Protein AF-A0A2C7A880-F1 (afdb_monomer_lite)

Organism: NCBI:txid1335062

Foldseek 3Di:
DDDPPDDDDPDDDPPDDDDPVPVVVVVVVCVVADPVSVQVVQLVVQVVCVVVVVDPPPDDSGPPDDDD

Secondary structure (DSSP, 8-state):
-----------PPTTPPPPTT-HHHHHHHHHTS-HHHHHHHHHHHHHHHHHTTSS-TTS-SS--S---

pLDDT: mean 75.26, std 15.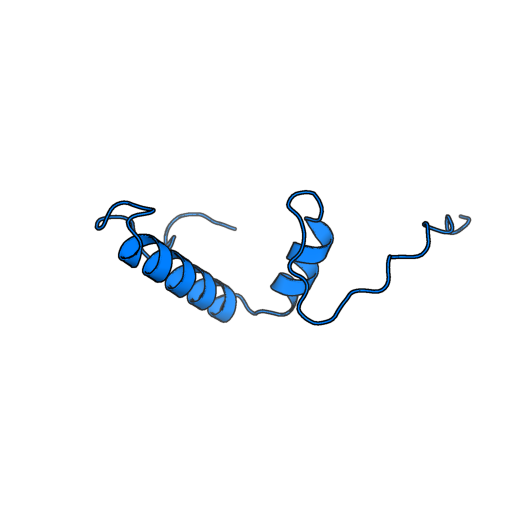37, range [39.5, 94.94]

Radius of gyration: 16.76 Å; chains: 1; bounding box: 31×28×48 Å

Sequence (68 aa):
MARRTTAAEPKRLPGRKPGPDQREELLRIWGHVDDDGRKLILFVARQVAREQGLVSPNTPLLMTDRVF

Structure (mmCIF, N/CA/C/O backbone):
data_AF-A0A2C7A880-F1
#
_entry.id   AF-A0A2C7A880-F1
#
loop_
_atom_site.group_PDB
_atom_site.id
_atom_site.type_symbol
_atom_site.label_atom_id
_atom_site.label_alt_id
_atom_site.label_comp_id
_atom_site.label_asym_id
_atom_site.label_entity_id
_atom_site.label_seq_id
_atom_site.pdbx_PDB_ins_code
_atom_site.Cartn_x
_atom_site.Cartn_y
_atom_site.Cartn_z
_atom_site.occupancy
_atom_site.B_iso_or_equiv
_atom_site.auth_seq_id
_atom_site.auth_comp_id
_atom_site.auth_asym_id
_atom_site.auth_atom_id
_atom_site.pdbx_PDB_model_num
ATOM 1 N N . MET A 1 1 ? 17.612 -11.717 -35.494 1.00 40.75 1 MET A N 1
ATOM 2 C CA . MET A 1 1 ? 16.160 -11.621 -35.229 1.00 40.75 1 MET A CA 1
ATOM 3 C C . MET A 1 1 ? 15.766 -10.155 -35.270 1.00 40.75 1 MET A C 1
ATOM 5 O O . MET A 1 1 ? 16.323 -9.374 -34.511 1.00 40.75 1 MET A O 1
ATOM 9 N N . ALA A 1 2 ? 14.911 -9.764 -36.217 1.00 41.31 2 ALA A N 1
ATOM 10 C CA . ALA A 1 2 ? 14.509 -8.373 -36.400 1.00 41.31 2 ALA A CA 1
ATOM 11 C C . ALA A 1 2 ? 13.703 -7.887 -35.186 1.00 41.31 2 ALA A C 1
ATOM 13 O O . ALA A 1 2 ? 12.723 -8.518 -34.788 1.00 41.31 2 ALA A O 1
ATOM 14 N N . ARG A 1 3 ? 14.138 -6.774 -34.588 1.00 47.84 3 ARG A N 1
ATOM 15 C CA . ARG A 1 3 ? 13.436 -6.083 -33.505 1.00 47.84 3 ARG A CA 1
ATOM 16 C C . ARG A 1 3 ? 12.117 -5.573 -34.086 1.00 47.84 3 ARG A C 1
ATOM 18 O O . ARG A 1 3 ? 12.126 -4.625 -34.863 1.00 47.84 3 ARG A O 1
ATOM 25 N N . ARG A 1 4 ? 11.002 -6.240 -33.764 1.00 48.00 4 ARG A N 1
ATOM 26 C CA . ARG A 1 4 ? 9.652 -5.722 -34.029 1.00 48.00 4 ARG A CA 1
ATOM 27 C C . ARG A 1 4 ? 9.610 -4.298 -33.480 1.00 48.00 4 ARG A C 1
ATOM 29 O O . ARG A 1 4 ? 9.801 -4.107 -32.282 1.00 48.00 4 ARG A O 1
ATOM 36 N N . THR A 1 5 ? 9.410 -3.320 -34.354 1.00 48.16 5 THR A N 1
ATOM 37 C CA . THR A 1 5 ? 9.121 -1.938 -33.980 1.00 48.16 5 THR A CA 1
ATOM 38 C C . THR A 1 5 ? 7.767 -1.965 -33.282 1.00 48.16 5 THR A C 1
ATOM 40 O O . THR A 1 5 ? 6.718 -1.986 -33.922 1.00 48.16 5 THR A O 1
ATOM 43 N N . THR A 1 6 ? 7.787 -2.112 -31.961 1.00 49.31 6 THR A N 1
ATOM 44 C CA . THR A 1 6 ? 6.597 -1.985 -31.130 1.00 49.31 6 THR A CA 1
ATOM 45 C C . THR A 1 6 ? 6.067 -0.569 -31.310 1.00 49.31 6 THR A C 1
ATOM 47 O O . THR A 1 6 ? 6.848 0.383 -31.370 1.00 49.31 6 THR A O 1
ATOM 50 N N . ALA A 1 7 ? 4.749 -0.455 -31.488 1.00 56.50 7 ALA A N 1
ATOM 51 C CA . ALA A 1 7 ? 4.040 0.813 -31.601 1.00 56.50 7 ALA A CA 1
ATOM 52 C C . ALA A 1 7 ? 4.598 1.823 -30.591 1.00 56.50 7 ALA A C 1
ATOM 54 O O . ALA A 1 7 ? 4.876 1.442 -29.454 1.00 56.50 7 ALA A O 1
ATOM 55 N N . ALA A 1 8 ? 4.805 3.070 -31.029 1.00 56.88 8 ALA A N 1
ATOM 56 C CA . ALA A 1 8 ? 5.372 4.129 -30.203 1.00 56.88 8 ALA A CA 1
ATOM 57 C C . ALA A 1 8 ? 4.716 4.112 -28.818 1.00 56.88 8 ALA A C 1
ATOM 59 O O . ALA A 1 8 ? 3.503 4.312 -28.713 1.00 56.88 8 ALA A O 1
ATOM 60 N N . GLU A 1 9 ? 5.501 3.813 -27.778 1.00 60.16 9 GLU A N 1
ATOM 61 C CA . GLU A 1 9 ? 4.979 3.791 -26.418 1.00 60.16 9 GLU A CA 1
ATOM 62 C C . GLU A 1 9 ? 4.368 5.168 -26.135 1.00 60.16 9 GLU A C 1
ATOM 64 O O . GLU A 1 9 ? 5.047 6.189 -26.312 1.00 60.16 9 GLU A O 1
ATOM 69 N N . PRO A 1 10 ? 3.077 5.236 -25.768 1.00 65.00 10 PRO A N 1
ATOM 70 C CA . PRO A 1 10 ? 2.409 6.506 -25.564 1.00 65.00 10 PRO A CA 1
ATOM 71 C C . PRO A 1 10 ? 3.172 7.302 -24.508 1.00 65.00 10 PRO A C 1
ATOM 73 O O . PRO A 1 10 ? 3.432 6.817 -23.404 1.00 65.00 10 PRO A O 1
ATOM 76 N N . LYS A 1 11 ? 3.556 8.535 -24.863 1.00 68.69 11 LYS A N 1
ATOM 77 C CA . LYS A 1 11 ? 4.318 9.426 -23.986 1.00 68.69 11 LYS A CA 1
ATOM 78 C C . LYS A 1 11 ? 3.583 9.556 -22.652 1.00 68.69 11 LYS A C 1
ATOM 80 O O . LYS A 1 11 ? 2.475 10.087 -22.590 1.00 68.69 1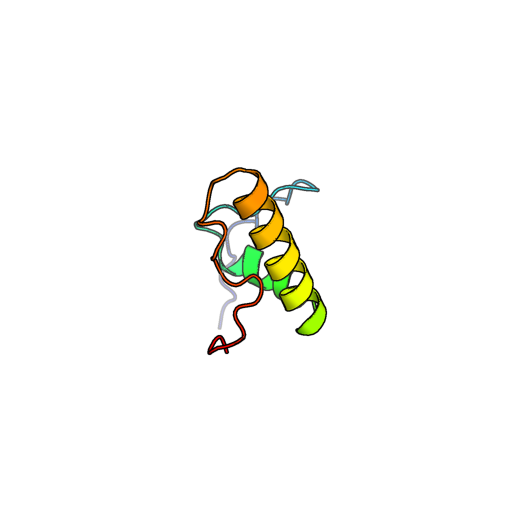1 LYS A O 1
ATOM 85 N N . ARG A 1 12 ? 4.202 9.050 -21.583 1.00 69.31 12 ARG A N 1
ATOM 86 C CA . ARG A 1 12 ? 3.597 9.026 -20.250 1.00 69.31 12 ARG A CA 1
ATOM 87 C C . ARG A 1 12 ? 3.372 10.454 -19.757 1.00 69.31 12 ARG A C 1
ATOM 89 O O . ARG A 1 12 ? 4.315 11.239 -19.668 1.00 69.31 12 ARG A O 1
ATOM 96 N N . LEU A 1 13 ? 2.131 10.771 -19.396 1.00 75.19 13 LEU A N 1
ATOM 97 C CA . LEU A 1 13 ? 1.825 12.004 -18.678 1.00 75.19 13 LEU A CA 1
ATOM 98 C C . LEU A 1 13 ? 2.370 11.895 -17.240 1.00 75.19 13 LEU A C 1
ATOM 100 O O . LEU A 1 13 ? 2.106 10.884 -16.575 1.00 75.19 13 LEU A O 1
ATOM 104 N N . PRO A 1 14 ? 3.127 12.890 -16.743 1.00 75.06 14 PRO A N 1
ATOM 105 C CA . PRO A 1 14 ? 3.584 12.908 -15.356 1.00 75.06 14 PRO A CA 1
ATOM 106 C C . PRO A 1 14 ? 2.411 12.735 -14.382 1.00 75.06 14 PRO A C 1
ATOM 108 O O . PRO A 1 14 ? 1.360 13.344 -14.555 1.00 75.06 14 PRO A O 1
ATOM 111 N N . GLY A 1 15 ? 2.570 11.872 -13.376 1.00 72.06 15 GLY A N 1
ATOM 112 C CA . GLY A 1 15 ? 1.535 11.620 -12.364 1.00 72.06 15 GLY A CA 1
ATOM 113 C C . GLY A 1 15 ? 0.387 10.693 -12.792 1.00 72.06 15 GLY A C 1
ATOM 114 O O . GLY A 1 15 ? -0.442 10.339 -11.953 1.00 72.06 15 GLY A O 1
ATOM 115 N N . ARG A 1 16 ? 0.338 10.233 -14.052 1.00 83.56 16 ARG A N 1
ATOM 116 C CA . ARG A 1 16 ? -0.678 9.266 -14.493 1.00 83.56 16 ARG A CA 1
ATOM 117 C C . ARG A 1 16 ? -0.494 7.919 -13.785 1.00 83.56 16 ARG A C 1
ATOM 119 O O . ARG A 1 16 ? 0.584 7.313 -13.851 1.00 83.56 16 ARG A O 1
ATOM 126 N N . LYS A 1 17 ? -1.564 7.436 -13.146 1.00 82.56 17 LYS A N 1
ATOM 127 C CA . LYS A 1 17 ? -1.632 6.075 -12.598 1.00 82.56 17 LYS A CA 1
ATOM 128 C C . LYS A 1 17 ? -1.831 5.063 -13.742 1.00 82.56 17 LYS A C 1
ATOM 130 O O . LYS A 1 17 ? -2.595 5.369 -14.658 1.00 82.56 17 LYS A O 1
ATOM 135 N N . PRO A 1 18 ? -1.163 3.896 -13.716 1.00 84.88 18 PRO A N 1
ATOM 136 C CA . PRO A 1 18 ? -1.419 2.828 -14.682 1.00 84.88 18 PRO A CA 1
ATOM 137 C C . PRO A 1 18 ? -2.882 2.369 -14.637 1.00 84.88 18 PRO A C 1
ATOM 139 O O . PRO A 1 18 ? -3.486 2.329 -13.563 1.00 84.88 18 PRO A O 1
ATOM 142 N N . GLY A 1 19 ? -3.431 2.021 -15.798 1.00 82.62 19 GLY A N 1
ATOM 143 C CA . GLY A 1 19 ? -4.720 1.346 -15.928 1.00 82.62 19 GLY A CA 1
ATOM 144 C C . GLY A 1 19 ? -4.661 -0.127 -15.494 1.00 82.62 19 GLY A C 1
ATOM 145 O O . GLY A 1 19 ? -3.571 -0.679 -15.314 1.00 82.62 19 GLY A O 1
ATOM 146 N N . PRO A 1 20 ? -5.823 -0.785 -15.327 1.00 79.62 20 PRO A N 1
ATOM 147 C CA . PRO A 1 20 ? -5.906 -2.178 -14.874 1.00 79.62 20 PRO A CA 1
ATOM 148 C C . PRO A 1 20 ? -5.287 -3.186 -15.858 1.00 79.62 20 PRO A C 1
ATOM 150 O O . PRO A 1 20 ? -4.820 -4.245 -15.449 1.00 79.62 20 PRO A O 1
ATOM 153 N N . ASP A 1 21 ? -5.240 -2.849 -17.144 1.00 84.44 21 ASP A N 1
ATOM 154 C CA . ASP A 1 21 ? -4.618 -3.608 -18.231 1.00 84.44 21 ASP A CA 1
ATOM 155 C C . ASP A 1 21 ? -3.096 -3.386 -18.337 1.00 84.44 21 ASP A C 1
ATOM 157 O O . ASP A 1 21 ? -2.397 -4.114 -19.039 1.00 84.44 21 ASP A O 1
ATOM 161 N N . GLN A 1 22 ? -2.543 -2.421 -17.597 1.00 83.25 22 GLN A N 1
ATOM 162 C CA . GLN A 1 22 ? -1.146 -1.992 -17.709 1.00 83.25 22 GLN A CA 1
ATOM 163 C C . GLN A 1 22 ? -0.263 -2.575 -16.603 1.00 83.25 22 GLN A C 1
ATOM 165 O O . GLN A 1 22 ? 0.492 -1.868 -15.925 1.00 83.25 22 GLN A O 1
ATOM 170 N N . ARG A 1 23 ? -0.346 -3.896 -16.421 1.00 81.50 23 ARG A N 1
ATOM 171 C CA . ARG A 1 23 ? 0.381 -4.625 -15.371 1.00 81.50 23 ARG A CA 1
ATOM 172 C C . ARG A 1 23 ? 1.897 -4.418 -15.435 1.00 81.50 23 ARG A C 1
ATOM 174 O O . ARG A 1 23 ? 2.529 -4.270 -14.396 1.00 81.50 23 ARG A O 1
ATOM 181 N N . GLU A 1 24 ? 2.489 -4.403 -16.624 1.00 82.19 24 GLU A N 1
ATOM 182 C CA . GLU A 1 24 ? 3.940 -4.228 -16.790 1.00 82.19 24 GLU A CA 1
ATOM 183 C C . GLU A 1 24 ? 4.409 -2.832 -16.358 1.00 82.19 24 GLU A C 1
ATOM 185 O O . GLU A 1 24 ? 5.431 -2.697 -15.684 1.00 82.19 24 GLU A O 1
ATOM 190 N N . GLU A 1 25 ? 3.628 -1.789 -16.664 1.00 82.50 25 GLU A N 1
ATOM 191 C CA . GLU A 1 25 ? 3.907 -0.422 -16.206 1.00 82.50 25 GLU A CA 1
ATOM 192 C C . GLU A 1 25 ? 3.807 -0.334 -14.679 1.00 82.50 25 GLU A C 1
ATOM 194 O O . GLU A 1 25 ? 4.674 0.261 -14.034 1.00 82.50 25 GLU A O 1
ATOM 199 N N . LEU A 1 26 ? 2.782 -0.968 -14.098 1.00 80.62 26 LEU A N 1
ATOM 200 C CA . LEU A 1 26 ? 2.627 -1.073 -12.652 1.00 80.62 26 LEU A CA 1
ATOM 201 C C . LEU A 1 26 ? 3.850 -1.749 -12.022 1.00 80.62 26 LEU A C 1
ATOM 203 O O . LEU A 1 26 ? 4.460 -1.176 -11.124 1.00 80.62 26 LEU A O 1
ATOM 207 N N . LEU A 1 27 ? 4.260 -2.916 -12.523 1.00 78.81 27 LEU A N 1
ATOM 208 C CA . LEU A 1 27 ? 5.424 -3.636 -12.005 1.00 78.81 27 LEU A CA 1
ATOM 209 C C . LEU A 1 27 ? 6.721 -2.842 -12.140 1.00 78.81 27 LEU A C 1
ATOM 211 O O . LEU A 1 27 ? 7.538 -2.879 -11.230 1.00 78.81 27 LEU A O 1
ATOM 215 N N . ARG A 1 28 ? 6.905 -2.081 -13.221 1.00 81.75 28 ARG A N 1
ATOM 216 C CA . ARG A 1 28 ? 8.073 -1.206 -13.377 1.00 81.75 28 ARG A CA 1
ATOM 217 C C . ARG A 1 28 ? 8.111 -0.111 -12.312 1.00 81.75 28 ARG A C 1
ATOM 219 O O . ARG A 1 28 ? 9.163 0.144 -11.743 1.00 81.75 28 ARG A O 1
ATOM 226 N N . ILE A 1 29 ? 6.972 0.519 -12.016 1.00 77.69 29 ILE A N 1
ATOM 227 C CA . ILE A 1 29 ? 6.872 1.541 -10.961 1.00 77.69 29 ILE A CA 1
ATOM 228 C C . ILE A 1 29 ? 7.158 0.923 -9.588 1.00 77.69 29 ILE A C 1
ATOM 230 O O . ILE A 1 29 ? 7.916 1.489 -8.805 1.00 77.69 29 ILE A O 1
ATOM 234 N N . TRP A 1 30 ? 6.587 -0.250 -9.317 1.00 75.88 30 TRP A N 1
ATOM 235 C CA . TRP A 1 30 ? 6.775 -0.972 -8.057 1.00 75.88 30 TRP A CA 1
ATOM 236 C C . TRP A 1 30 ? 8.173 -1.584 -7.909 1.00 75.88 30 TRP A C 1
ATOM 238 O O . TRP A 1 30 ? 8.659 -1.723 -6.790 1.00 75.88 30 TRP A O 1
ATOM 248 N N . GLY A 1 31 ? 8.842 -1.902 -9.018 1.00 77.31 31 GLY A N 1
ATOM 249 C CA . GLY A 1 31 ? 10.202 -2.439 -9.044 1.00 77.31 31 GLY A CA 1
ATOM 250 C C . GLY A 1 31 ? 11.268 -1.442 -8.590 1.00 77.31 31 GLY A C 1
ATOM 251 O O . GLY A 1 31 ? 12.364 -1.857 -8.232 1.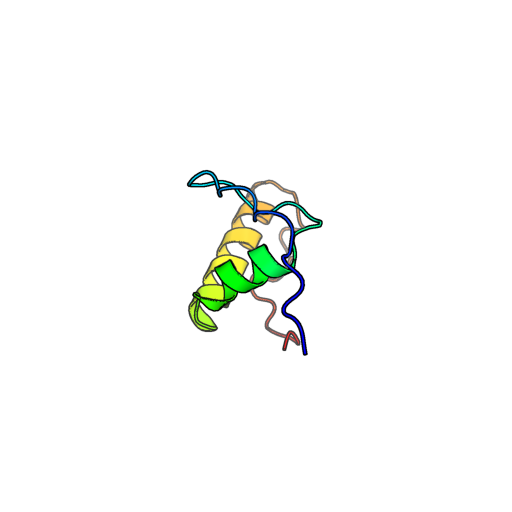00 77.31 31 GLY A O 1
ATOM 252 N N . HIS A 1 32 ? 10.950 -0.143 -8.555 1.00 79.06 32 HIS A N 1
ATOM 253 C CA . HIS A 1 32 ? 11.820 0.885 -7.973 1.00 79.06 32 HIS A CA 1
ATOM 254 C C . HIS A 1 32 ? 11.702 0.995 -6.448 1.00 79.06 32 HIS A C 1
ATOM 256 O O . HIS A 1 32 ? 12.519 1.670 -5.828 1.00 79.06 32 HIS A O 1
ATOM 262 N N . VAL A 1 33 ? 10.687 0.367 -5.851 1.00 80.75 33 VAL A N 1
ATOM 263 C CA . VAL A 1 33 ? 10.485 0.341 -4.402 1.00 80.75 33 VAL A CA 1
ATOM 264 C C . VAL A 1 33 ? 11.077 -0.959 -3.870 1.00 80.75 33 VAL A C 1
ATOM 266 O O . VAL A 1 33 ? 10.801 -2.034 -4.415 1.00 80.75 33 VAL A O 1
ATOM 269 N N . ASP A 1 34 ? 11.894 -0.865 -2.827 1.00 82.62 34 ASP A N 1
ATOM 270 C CA . ASP A 1 34 ? 12.398 -2.028 -2.102 1.00 82.62 34 ASP A CA 1
ATOM 271 C C . ASP A 1 34 ? 11.267 -2.759 -1.359 1.00 82.62 34 ASP A C 1
ATOM 273 O O . ASP A 1 34 ? 10.130 -2.288 -1.264 1.00 82.62 34 ASP A O 1
ATOM 277 N N . ASP A 1 35 ? 11.547 -3.960 -0.860 1.00 81.44 35 ASP A N 1
ATOM 278 C CA . ASP A 1 35 ? 10.508 -4.792 -0.248 1.00 81.44 35 ASP A CA 1
ATOM 279 C C . ASP A 1 35 ? 9.886 -4.135 0.995 1.00 81.44 35 ASP A C 1
ATOM 281 O O . ASP A 1 35 ? 8.678 -4.257 1.220 1.00 81.44 35 ASP A O 1
ATOM 285 N N . ASP A 1 36 ? 10.670 -3.391 1.775 1.00 83.00 36 ASP A N 1
ATOM 286 C CA . ASP A 1 36 ? 10.175 -2.702 2.968 1.00 83.00 36 ASP A CA 1
ATOM 287 C C . ASP A 1 36 ? 9.332 -1.472 2.619 1.00 83.00 36 ASP A C 1
ATOM 289 O O . ASP A 1 36 ? 8.254 -1.278 3.192 1.00 83.00 36 ASP A O 1
ATOM 293 N N . GLY A 1 37 ? 9.724 -0.703 1.603 1.00 83.31 37 GLY A N 1
ATOM 294 C CA . GLY A 1 37 ? 8.904 0.367 1.051 1.00 83.31 37 GLY A CA 1
ATOM 295 C C . GLY A 1 37 ? 7.579 -0.155 0.492 1.00 83.31 37 GLY A C 1
ATOM 296 O O . GLY A 1 37 ? 6.531 0.452 0.722 1.00 83.31 37 GLY A O 1
ATOM 297 N N . ARG A 1 38 ? 7.570 -1.322 -0.170 1.00 82.50 38 ARG A N 1
ATOM 298 C CA . ARG A 1 38 ? 6.325 -1.948 -0.656 1.00 82.50 38 ARG A CA 1
ATOM 299 C C . ARG A 1 38 ? 5.398 -2.331 0.493 1.00 82.50 38 ARG A C 1
ATOM 301 O O . ARG A 1 38 ? 4.202 -2.049 0.417 1.00 82.50 38 ARG A O 1
ATOM 308 N N . LYS A 1 39 ? 5.926 -2.928 1.566 1.00 82.31 39 LYS A N 1
ATOM 309 C CA . LYS A 1 39 ? 5.142 -3.254 2.772 1.00 82.31 39 LYS A CA 1
ATOM 310 C C . LYS A 1 39 ? 4.538 -1.999 3.398 1.00 82.31 39 LYS A C 1
ATOM 312 O O . LYS A 1 39 ? 3.362 -2.015 3.755 1.00 82.31 39 LYS A O 1
ATOM 317 N N . LEU A 1 40 ? 5.307 -0.912 3.489 1.00 84.62 40 LEU A N 1
ATOM 318 C CA . LEU A 1 40 ? 4.833 0.356 4.042 1.00 84.62 40 LEU A CA 1
ATOM 319 C C . LEU A 1 40 ? 3.703 0.961 3.196 1.00 84.62 40 LEU A C 1
ATOM 321 O O . LEU A 1 40 ? 2.683 1.380 3.740 1.00 84.62 40 LEU A O 1
ATOM 325 N N . ILE A 1 41 ? 3.839 0.952 1.867 1.00 84.62 41 ILE A N 1
ATOM 326 C CA . ILE A 1 41 ? 2.792 1.432 0.952 1.00 84.62 41 ILE A CA 1
ATOM 327 C C . ILE A 1 41 ? 1.515 0.599 1.102 1.00 84.62 41 ILE A C 1
ATOM 329 O O . ILE A 1 41 ? 0.424 1.162 1.186 1.00 84.62 41 ILE A O 1
ATOM 333 N N . LEU A 1 42 ? 1.635 -0.731 1.167 1.00 83.56 42 LEU A N 1
ATOM 334 C CA . LEU A 1 42 ? 0.491 -1.627 1.364 1.00 83.56 42 LEU A CA 1
ATOM 335 C C . LEU A 1 42 ? -0.187 -1.398 2.717 1.00 83.56 42 LEU A C 1
ATOM 337 O O . LEU A 1 42 ? -1.416 -1.345 2.777 1.00 83.56 42 LEU A O 1
ATOM 341 N N . PHE A 1 43 ? 0.601 -1.207 3.776 1.00 86.94 43 PHE A N 1
ATOM 342 C CA . PHE A 1 43 ? 0.100 -0.864 5.102 1.00 86.94 43 PHE A CA 1
ATOM 343 C C . PHE A 1 43 ? -0.724 0.427 5.061 1.00 86.94 43 PHE A C 1
ATOM 345 O O . PHE A 1 43 ? -1.877 0.434 5.489 1.00 86.94 43 PHE A O 1
ATOM 352 N N . VAL A 1 44 ? -0.173 1.502 4.486 1.00 88.62 44 VAL A N 1
ATOM 353 C CA . VAL A 1 44 ? -0.859 2.800 4.382 1.00 88.62 44 VAL A CA 1
ATOM 354 C C . VAL A 1 44 ? -2.124 2.691 3.531 1.00 88.62 44 VAL A C 1
ATOM 356 O O . VAL A 1 44 ? -3.184 3.147 3.951 1.00 88.62 44 VAL A O 1
ATOM 359 N N . ALA A 1 45 ? -2.059 2.035 2.369 1.00 87.19 45 ALA A N 1
ATOM 360 C CA . ALA A 1 45 ? -3.226 1.842 1.509 1.00 87.19 45 ALA A CA 1
ATOM 361 C C . ALA A 1 45 ? -4.352 1.081 2.230 1.00 87.19 45 ALA A C 1
ATOM 363 O O . ALA A 1 45 ? -5.526 1.436 2.106 1.00 87.19 45 ALA A O 1
ATOM 364 N N . ARG A 1 46 ? -4.003 0.058 3.021 1.00 87.62 46 ARG A N 1
ATOM 365 C CA . ARG A 1 46 ? -4.974 -0.713 3.803 1.00 87.62 46 ARG A CA 1
ATOM 366 C C . ARG A 1 46 ? -5.568 0.099 4.955 1.00 87.62 46 ARG A C 1
ATOM 368 O O . ARG A 1 46 ? -6.764 -0.039 5.205 1.00 87.62 46 ARG A O 1
ATOM 375 N N . GLN A 1 47 ? -4.779 0.940 5.625 1.00 89.75 47 GLN A N 1
ATOM 376 C CA . GLN A 1 47 ? -5.283 1.853 6.657 1.00 89.75 47 GLN A CA 1
ATOM 377 C C . GLN A 1 47 ? -6.309 2.829 6.095 1.00 89.75 47 GLN A C 1
ATOM 379 O O . GLN A 1 47 ? -7.426 2.900 6.597 1.00 89.75 47 GLN A O 1
ATOM 384 N N . VAL A 1 48 ? -5.974 3.490 4.986 1.00 91.25 48 VAL A N 1
ATOM 385 C CA . VAL A 1 48 ? -6.884 4.427 4.316 1.00 91.25 48 VAL A CA 1
ATOM 386 C C . VAL A 1 48 ? -8.185 3.728 3.909 1.00 91.25 48 VAL A C 1
ATOM 388 O O . VAL A 1 48 ? -9.271 4.262 4.114 1.00 91.25 48 VAL A O 1
ATOM 391 N N . ALA A 1 49 ? -8.108 2.497 3.392 1.00 89.31 49 ALA A N 1
ATOM 392 C CA . ALA A 1 49 ? -9.301 1.720 3.059 1.00 89.31 49 ALA A CA 1
ATOM 393 C C . ALA A 1 49 ? -10.175 1.404 4.288 1.00 89.31 49 ALA A C 1
ATOM 395 O O . ALA A 1 49 ? -11.400 1.400 4.175 1.00 89.31 49 ALA A O 1
ATOM 396 N N . ARG A 1 50 ? -9.575 1.148 5.460 1.00 90.38 50 ARG A N 1
ATOM 397 C CA . ARG A 1 50 ? -10.316 0.937 6.717 1.00 90.38 50 ARG A CA 1
ATOM 398 C C . ARG A 1 50 ? -11.003 2.210 7.188 1.00 90.38 50 ARG A C 1
ATOM 400 O O . ARG A 1 50 ? -12.174 2.155 7.542 1.00 90.38 50 ARG A O 1
ATOM 407 N N . GLU A 1 51 ? -10.293 3.334 7.177 1.00 92.19 51 GLU A N 1
ATOM 408 C CA . GLU A 1 51 ? -10.838 4.644 7.560 1.00 92.19 51 GLU A CA 1
ATOM 409 C C . GLU A 1 51 ? -12.029 5.041 6.680 1.00 92.19 51 GLU A C 1
ATOM 411 O O . GLU A 1 51 ? -12.988 5.637 7.160 1.00 92.19 51 GLU A O 1
ATOM 416 N N . GLN A 1 52 ? -12.006 4.643 5.406 1.00 94.94 52 GLN A N 1
ATOM 417 C CA . GLN A 1 52 ? -13.098 4.862 4.455 1.00 94.94 52 GLN A CA 1
ATOM 418 C C . GLN A 1 52 ? -14.213 3.804 4.525 1.00 94.94 52 GLN A C 1
ATOM 420 O O . GLN A 1 52 ? -15.172 3.883 3.760 1.00 94.94 52 GLN A O 1
ATOM 425 N N . GLY A 1 53 ? -14.098 2.792 5.391 1.00 92.56 53 GLY A N 1
ATOM 426 C CA . GLY A 1 53 ? -15.075 1.703 5.494 1.00 92.56 53 GLY A CA 1
ATOM 427 C C . GLY A 1 53 ? -15.109 0.758 4.286 1.00 92.56 53 GLY A C 1
ATOM 428 O O . GLY A 1 53 ? -16.052 -0.014 4.141 1.00 92.56 53 GLY A O 1
ATOM 429 N N . LEU A 1 54 ? -14.089 0.788 3.421 1.00 89.94 54 LEU A N 1
ATOM 430 C CA . LEU A 1 54 ? -13.983 -0.076 2.237 1.00 89.94 54 LEU A CA 1
ATOM 431 C C . LEU A 1 54 ? -13.582 -1.515 2.588 1.00 89.94 54 LEU A C 1
ATOM 433 O O . LEU A 1 54 ? -13.739 -2.425 1.776 1.00 89.94 54 LEU A O 1
ATOM 437 N N . VAL A 1 55 ? -13.037 -1.729 3.787 1.00 86.88 55 VAL A N 1
ATOM 438 C CA . VAL A 1 55 ? -12.692 -3.048 4.331 1.00 86.88 55 VAL A CA 1
ATOM 439 C C . VAL A 1 55 ? -13.053 -3.114 5.815 1.00 86.88 55 VAL A C 1
ATOM 441 O O . VAL A 1 55 ? -13.145 -2.087 6.486 1.00 86.88 55 VAL A O 1
ATOM 444 N N . SER A 1 56 ? -13.226 -4.328 6.347 1.00 88.81 56 SER A N 1
ATOM 445 C CA . SER A 1 56 ? -13.557 -4.539 7.764 1.00 88.81 56 SER A CA 1
ATOM 446 C C . SER A 1 56 ? -12.523 -3.881 8.696 1.00 88.81 56 SER A C 1
ATOM 448 O O . SER A 1 56 ? -11.321 -3.991 8.424 1.00 88.81 56 SER A O 1
ATOM 450 N N . PRO A 1 57 ? -12.933 -3.286 9.834 1.00 86.62 57 PRO A N 1
ATOM 451 C CA . PRO A 1 57 ? -12.009 -2.762 10.843 1.00 86.62 57 PRO A CA 1
ATOM 452 C C . PRO A 1 57 ? -11.043 -3.815 11.399 1.00 86.62 57 PRO A C 1
ATOM 454 O O . PRO A 1 57 ? -9.951 -3.474 11.836 1.00 86.62 57 PRO A O 1
ATOM 457 N N . ASN A 1 58 ? -11.410 -5.096 11.340 1.00 86.94 58 ASN A N 1
ATOM 458 C CA . ASN A 1 58 ? -10.561 -6.196 11.799 1.00 86.94 58 ASN A CA 1
ATOM 459 C C . ASN A 1 58 ? -9.637 -6.737 10.696 1.00 86.94 58 ASN A C 1
ATOM 461 O O . ASN A 1 58 ? -8.939 -7.725 10.909 1.00 86.94 58 ASN A O 1
ATOM 465 N N . THR A 1 59 ? -9.627 -6.117 9.510 1.00 83.94 59 THR A N 1
ATOM 466 C CA . THR A 1 59 ? -8.742 -6.526 8.414 1.00 83.94 59 THR A CA 1
ATOM 467 C C . THR A 1 59 ? -7.281 -6.297 8.819 1.00 83.94 59 THR A 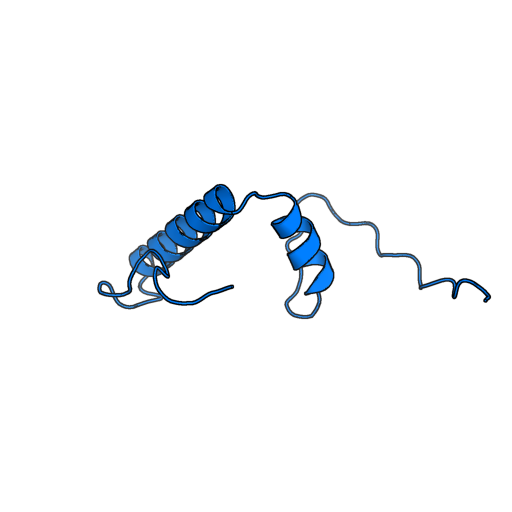C 1
ATOM 469 O O . THR A 1 59 ? -6.923 -5.161 9.163 1.00 83.94 59 THR A O 1
ATOM 472 N N . PRO A 1 60 ? -6.417 -7.330 8.743 1.00 83.75 60 PRO A N 1
ATOM 473 C CA . PRO A 1 60 ? -4.987 -7.179 8.968 1.00 83.75 60 PRO A CA 1
ATOM 474 C C . PRO A 1 60 ? -4.380 -6.122 8.045 1.00 83.75 60 PRO A C 1
ATOM 476 O O . PRO A 1 60 ? -4.698 -6.034 6.858 1.00 83.75 60 PRO A O 1
ATOM 479 N N . LEU A 1 61 ? -3.504 -5.303 8.617 1.00 78.94 61 LEU A N 1
ATOM 480 C CA . LEU A 1 61 ? -2.918 -4.142 7.943 1.00 78.94 61 LEU A CA 1
ATOM 481 C C . LEU A 1 61 ? -1.725 -4.517 7.075 1.00 78.94 61 LEU A C 1
ATOM 483 O O . LEU A 1 61 ? -1.540 -3.981 5.987 1.00 78.94 61 LEU A O 1
ATOM 487 N N . LEU A 1 62 ? -0.949 -5.479 7.557 1.00 72.81 62 LEU A N 1
ATOM 488 C CA . LEU A 1 62 ? 0.098 -6.141 6.808 1.00 72.81 62 LEU A CA 1
ATOM 489 C C . LEU A 1 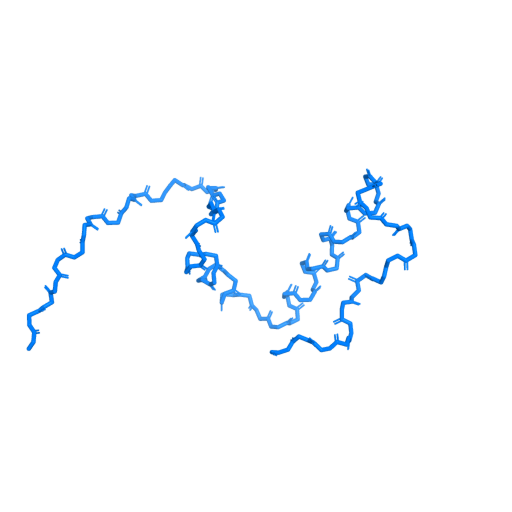62 ? -0.409 -7.522 6.406 1.00 72.81 62 LEU A C 1
ATOM 491 O O . LEU A 1 62 ? -0.941 -8.259 7.235 1.00 72.81 62 LEU A 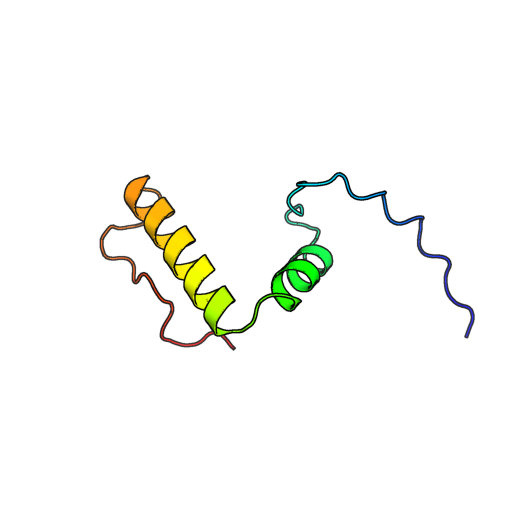O 1
ATOM 495 N N . MET A 1 63 ? -0.215 -7.884 5.139 1.00 64.31 63 MET A N 1
ATOM 496 C CA . MET A 1 63 ? -0.253 -9.287 4.738 1.00 64.31 63 MET A CA 1
ATOM 497 C C . MET A 1 63 ? 1.053 -9.911 5.233 1.00 64.31 63 MET A C 1
ATOM 499 O O . MET A 1 63 ? 2.058 -9.901 4.534 1.00 64.31 63 MET A O 1
ATOM 503 N N . THR A 1 64 ? 1.071 -10.357 6.489 1.00 56.25 64 THR A N 1
ATOM 504 C CA . THR A 1 64 ? 2.228 -11.048 7.081 1.00 56.25 64 THR A CA 1
ATOM 505 C C . THR A 1 64 ? 2.331 -12.497 6.621 1.00 56.25 64 THR A C 1
ATOM 507 O O . THR A 1 64 ? 3.364 -13.122 6.828 1.00 56.25 64 THR A O 1
ATOM 510 N N . ASP A 1 65 ? 1.286 -13.021 5.980 1.00 44.16 65 ASP A N 1
ATOM 511 C CA . ASP A 1 65 ? 1.246 -14.389 5.488 1.00 44.16 65 ASP A CA 1
ATOM 512 C C . ASP A 1 65 ? 1.100 -14.413 3.958 1.00 44.16 65 ASP A C 1
ATOM 514 O O . ASP A 1 65 ? 0.047 -14.094 3.404 1.00 44.16 65 ASP A O 1
ATOM 518 N N . ARG A 1 66 ? 2.183 -14.854 3.303 1.00 40.66 66 ARG A N 1
ATOM 519 C CA . ARG A 1 66 ? 2.222 -15.461 1.958 1.00 40.66 66 ARG A CA 1
ATOM 520 C C . ARG A 1 66 ? 1.982 -14.571 0.733 1.00 40.66 66 ARG A C 1
ATOM 522 O O . ARG A 1 66 ? 1.105 -14.870 -0.074 1.00 40.66 66 ARG A O 1
ATOM 529 N N . VAL A 1 67 ? 2.833 -13.572 0.500 1.00 42.53 67 VAL A N 1
ATOM 530 C CA . VAL A 1 67 ? 3.000 -13.030 -0.863 1.00 42.53 67 VAL A CA 1
ATOM 531 C C . VAL A 1 67 ? 4.489 -12.859 -1.187 1.00 42.53 67 VAL A C 1
ATOM 533 O O . VAL A 1 67 ? 5.068 -11.807 -0.928 1.00 42.53 67 VAL A O 1
ATOM 536 N N . PHE A 1 68 ? 5.083 -13.921 -1.735 1.00 39.50 68 PHE A N 1
ATOM 537 C CA . PHE A 1 68 ? 6.155 -13.860 -2.732 1.00 39.50 68 PHE A CA 1
ATOM 538 C C . PHE A 1 68 ? 5.611 -14.507 -4.005 1.00 39.50 68 PHE A C 1
ATOM 540 O O . PHE A 1 68 ? 4.930 -15.551 -3.864 1.00 39.50 68 PHE A O 1
#